Protein AF-X1CE97-F1 (afdb_monomer)

Radius of gyration: 17.42 Å; Cα contacts (8 Å, |Δi|>4): 95; chains: 1; bounding box: 46×23×45 Å

Sequence (119 aa):
PWELFSRMRETDMVFLDISRELRARHLVGDYAQYGQGELRTCVLKIEKRLGGDRTREALEAIDQEDYYQTAMITLHYYDKAYMYSLEKNHEHYQVLSSLDVDPVHNAELLILYEKERGF

Secondary structure (DSSP, 8-state):
-HHHHHHHHHS-EEEEEE-HHHHHHHHHHHHTTS-HHHHHHHHHHTHHHH-HHHHHHHHHHHHTT-HHHHHHHHHHHHHHHHHHHHHHH-S-EEEEEES---HHHH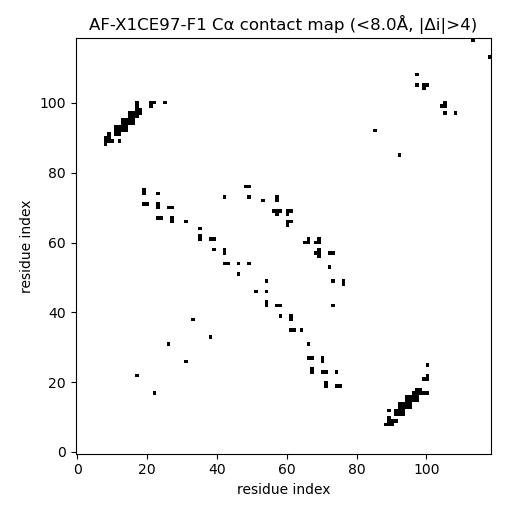HHHHHHHHHHTT-

Organism: NCBI:txid412755

Nearest PDB structures (foldseek):
  2qgn-assembly1_A  TM=4.315E-01  e=4.541E-01  Halalkalibacterium halodurans C-125
  3exa-assembly1_A  TM=4.095E-01  e=5.146E-01  Halalkalibacterium halodurans

Solvent-accessible surface area (backbone atoms only — not comparable to full-atom values): 6801 Å² total; per-residue (Å²): 112,67,70,60,53,53,53,64,28,71,42,91,40,78,46,78,45,54,55,65,69,61,52,17,56,52,47,32,74,73,50,60,81,54,54,62,70,59,55,46,54,57,50,60,76,42,26,90,79,56,32,73,69,54,39,51,53,32,47,53,23,46,77,70,68,34,44,50,58,28,35,47,55,52,45,54,49,49,52,54,52,50,50,54,50,45,66,72,53,30,89,53,71,45,81,44,78,48,96,65,86,53,68,66,61,53,49,52,50,52,53,51,53,48,50,74,72,71,110

Foldseek 3Di:
DVVVLVVVQADEAEDEDEDLQQVLVVCCVVPLPPQLVVLLVVLVVCDVQLDVVLSVVLNVCSVVSVSSSVSSSVVVSVVVVVVVVNVVRHVDYHYDYDHHDDPVVVVVSVVVVVVVVPD

pLDDT: mean 93.49, std 6.62, range [51.78, 98.5]

Structure (mmCIF, N/CA/C/O backbone):
data_AF-X1CE97-F1
#
_entry.id   AF-X1CE97-F1
#
loo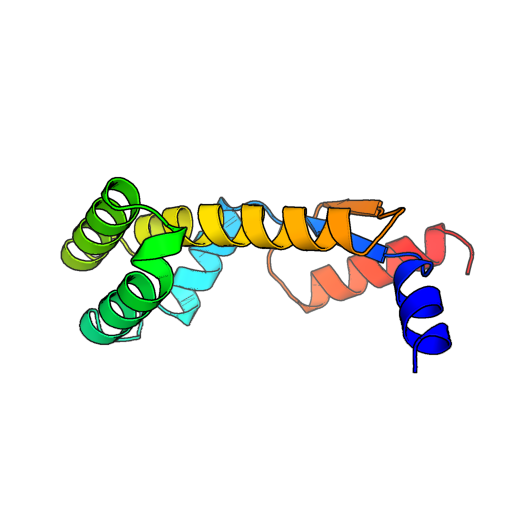p_
_atom_site.group_PDB
_atom_site.id
_atom_site.type_symbol
_atom_site.label_atom_id
_atom_site.label_alt_id
_atom_site.label_comp_id
_atom_site.label_asym_id
_atom_site.label_entity_id
_atom_site.label_seq_id
_atom_site.pdbx_PDB_ins_code
_atom_site.Cartn_x
_atom_site.Cartn_y
_atom_site.Cartn_z
_atom_site.occupancy
_atom_site.B_iso_or_equiv
_atom_site.auth_seq_id
_atom_site.auth_comp_id
_atom_site.auth_asym_id
_atom_site.auth_atom_id
_atom_site.pdbx_PDB_model_num
ATOM 1 N N . PRO A 1 1 ? 26.518 -14.616 -4.099 1.00 71.31 1 PRO A N 1
ATOM 2 C CA . PRO A 1 1 ? 25.270 -14.004 -3.563 1.00 71.31 1 PRO A CA 1
ATOM 3 C C . PRO A 1 1 ? 25.134 -12.505 -3.867 1.00 71.31 1 PRO A C 1
ATOM 5 O O . PRO A 1 1 ? 24.098 -12.101 -4.377 1.00 71.31 1 PRO A O 1
ATOM 8 N N . TRP A 1 2 ? 26.174 -11.701 -3.602 1.00 82.06 2 TRP A N 1
ATOM 9 C CA . TRP A 1 2 ? 26.167 -10.252 -3.865 1.00 82.06 2 TRP A CA 1
ATOM 10 C C . TRP A 1 2 ? 26.043 -9.897 -5.354 1.00 82.06 2 TRP A C 1
ATOM 12 O O . TRP A 1 2 ? 25.217 -9.075 -5.718 1.00 82.06 2 TRP A O 1
ATOM 22 N N . GLU A 1 3 ? 26.776 -10.589 -6.228 1.00 86.00 3 GLU A N 1
ATOM 23 C CA . GLU A 1 3 ? 26.744 -10.341 -7.680 1.00 86.00 3 GLU A CA 1
ATOM 24 C C . GLU A 1 3 ? 25.363 -10.584 -8.311 1.00 86.00 3 GLU A C 1
ATOM 26 O O . GLU A 1 3 ? 24.947 -9.844 -9.198 1.00 86.00 3 GLU A O 1
ATOM 31 N N . LEU A 1 4 ? 24.625 -11.591 -7.827 1.00 86.44 4 LEU A N 1
ATOM 32 C CA . LEU A 1 4 ? 23.245 -11.835 -8.254 1.00 86.44 4 LEU A CA 1
ATOM 33 C C . LEU A 1 4 ? 22.331 -10.683 -7.820 1.00 86.44 4 LEU A C 1
ATOM 35 O O . LEU A 1 4 ? 21.523 -10.211 -8.611 1.00 86.44 4 LEU A O 1
ATOM 39 N N . PHE A 1 5 ? 22.489 -10.211 -6.581 1.00 83.75 5 PHE A N 1
ATOM 40 C CA . PHE A 1 5 ? 21.704 -9.102 -6.044 1.00 83.75 5 PHE A CA 1
ATOM 41 C C . PHE A 1 5 ? 21.965 -7.793 -6.800 1.00 83.75 5 PHE A C 1
ATOM 43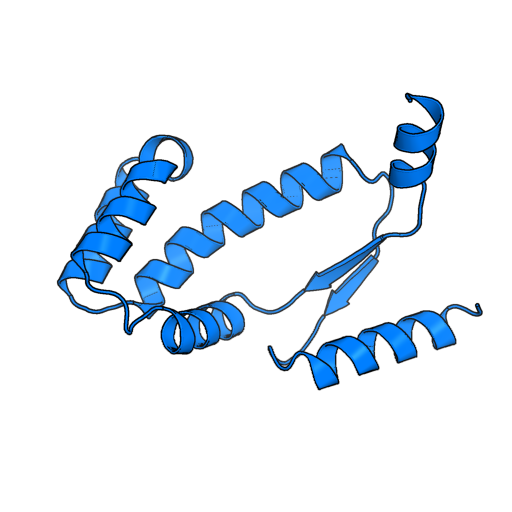 O O . PHE A 1 5 ? 21.013 -7.102 -7.146 1.00 83.75 5 PHE A O 1
ATOM 50 N N . SER A 1 6 ? 23.222 -7.478 -7.128 1.00 84.31 6 SER A N 1
ATOM 51 C CA . SER A 1 6 ? 23.557 -6.300 -7.940 1.00 84.31 6 SER A CA 1
ATOM 52 C C . SER A 1 6 ? 22.914 -6.357 -9.325 1.00 84.31 6 SER A C 1
ATOM 54 O O . SER A 1 6 ? 22.242 -5.410 -9.717 1.00 84.31 6 SER A O 1
ATOM 56 N N . ARG A 1 7 ? 22.996 -7.502 -10.021 1.00 85.62 7 ARG A N 1
ATOM 57 C CA . ARG A 1 7 ? 22.347 -7.665 -11.335 1.00 85.62 7 ARG A CA 1
ATOM 58 C C . ARG A 1 7 ? 20.832 -7.475 -11.279 1.00 85.62 7 ARG A C 1
ATOM 60 O O . ARG A 1 7 ? 20.264 -6.869 -12.179 1.00 85.62 7 ARG A O 1
ATOM 67 N N . MET A 1 8 ? 20.174 -7.959 -10.225 1.00 85.50 8 MET A N 1
ATOM 68 C CA . MET A 1 8 ? 18.731 -7.750 -10.039 1.00 85.50 8 MET A CA 1
ATOM 69 C C . MET A 1 8 ? 18.373 -6.269 -9.854 1.00 85.50 8 MET A C 1
ATOM 71 O O . MET A 1 8 ? 17.311 -5.842 -10.295 1.00 85.50 8 MET A O 1
ATOM 75 N N . ARG A 1 9 ? 19.248 -5.486 -9.213 1.00 84.75 9 ARG A N 1
ATOM 76 C CA . ARG A 1 9 ? 19.057 -4.042 -9.012 1.00 84.75 9 ARG A CA 1
ATOM 77 C C . ARG A 1 9 ? 19.296 -3.214 -10.276 1.00 84.75 9 ARG A C 1
ATOM 79 O O . ARG A 1 9 ? 18.659 -2.180 -10.443 1.00 84.75 9 ARG A O 1
ATOM 86 N N . GLU A 1 10 ? 20.207 -3.672 -11.131 1.00 85.94 10 GLU A N 1
ATOM 87 C CA . GLU A 1 10 ? 20.575 -3.041 -12.408 1.00 85.94 10 GLU A CA 1
ATOM 88 C C . GLU A 1 10 ? 19.602 -3.379 -13.551 1.00 85.94 10 GLU A C 1
ATOM 90 O O . GLU A 1 10 ? 19.661 -2.767 -14.613 1.00 85.94 10 GLU A O 1
ATOM 95 N N . THR A 1 11 ? 18.724 -4.367 -13.359 1.00 84.38 11 THR A N 1
ATOM 96 C CA . THR A 1 11 ? 17.759 -4.784 -14.383 1.00 84.38 11 THR A CA 1
ATOM 97 C C . THR A 1 11 ? 16.669 -3.729 -14.568 1.00 84.38 11 THR A C 1
ATOM 99 O O . THR A 1 11 ? 16.191 -3.141 -13.596 1.00 84.38 11 THR A O 1
ATOM 102 N N . ASP A 1 12 ? 16.234 -3.547 -15.816 1.00 84.19 12 ASP A N 1
ATOM 103 C CA . ASP A 1 12 ? 15.083 -2.723 -16.175 1.00 84.19 12 ASP A CA 1
ATOM 104 C C . ASP A 1 12 ? 13.826 -3.143 -15.398 1.00 84.19 12 ASP A C 1
ATOM 106 O O . ASP A 1 12 ? 13.320 -4.257 -15.551 1.00 84.19 12 ASP A O 1
ATOM 110 N N . MET A 1 13 ? 13.306 -2.236 -14.569 1.00 90.38 13 MET A N 1
ATOM 111 C CA . MET A 1 13 ? 12.082 -2.446 -13.800 1.00 90.38 13 MET A CA 1
ATOM 112 C C . MET A 1 13 ? 10.930 -1.611 -14.357 1.00 90.38 13 MET A C 1
ATOM 114 O O . MET A 1 13 ? 11.088 -0.424 -14.644 1.00 90.38 13 MET A O 1
ATOM 118 N N . VAL A 1 14 ? 9.749 -2.221 -14.442 1.00 93.81 14 VAL A N 1
ATOM 119 C CA . VAL A 1 14 ? 8.492 -1.535 -14.757 1.00 93.81 14 VAL A CA 1
ATOM 120 C C . VAL A 1 14 ? 7.622 -1.502 -13.506 1.00 93.81 14 VAL A C 1
ATOM 122 O O . VAL A 1 14 ? 7.295 -2.540 -12.933 1.00 93.81 14 VAL A O 1
ATOM 125 N N . PHE A 1 15 ? 7.255 -0.300 -13.076 1.00 95.31 15 PHE A N 1
ATOM 126 C CA . PHE A 1 15 ? 6.283 -0.056 -12.024 1.00 95.31 15 PHE A CA 1
ATOM 127 C C . PHE A 1 15 ? 4.908 0.165 -12.657 1.00 95.31 15 PHE A C 1
ATOM 129 O O . PHE A 1 15 ? 4.671 1.180 -13.313 1.00 95.31 15 PHE A O 1
ATOM 136 N N . LEU A 1 16 ? 4.012 -0.803 -12.467 1.00 96.81 16 LEU A N 1
ATOM 137 C CA . LEU A 1 16 ? 2.627 -0.708 -12.914 1.00 96.81 16 LEU A CA 1
ATOM 138 C C . LEU A 1 16 ? 1.839 0.184 -11.945 1.00 96.81 16 LEU A C 1
ATOM 140 O O . LEU A 1 16 ? 1.552 -0.216 -10.814 1.00 96.81 16 LEU A O 1
ATOM 144 N N . ASP A 1 17 ? 1.501 1.389 -12.389 1.00 97.00 17 ASP A N 1
ATOM 145 C CA . ASP A 1 17 ? 0.771 2.371 -11.596 1.00 97.00 17 ASP A CA 1
ATOM 146 C C . ASP A 1 17 ? -0.733 2.264 -11.859 1.00 97.00 17 ASP A C 1
ATOM 148 O O . ASP A 1 17 ? -1.222 2.565 -12.947 1.00 97.00 17 ASP A O 1
ATOM 152 N N . ILE A 1 18 ? -1.473 1.827 -10.843 1.00 98.00 18 ILE A N 1
ATOM 153 C CA . ILE A 1 18 ? -2.936 1.785 -10.848 1.00 98.00 18 ILE A CA 1
ATOM 154 C C . ILE A 1 18 ? -3.419 2.741 -9.764 1.00 98.00 18 ILE A C 1
ATOM 156 O O . ILE A 1 18 ? -2.933 2.700 -8.624 1.00 98.00 18 ILE A O 1
ATOM 160 N N . SER A 1 19 ? -4.417 3.567 -10.084 1.00 97.81 19 SER A N 1
ATOM 161 C CA . SER A 1 19 ? -4.931 4.554 -9.136 1.00 97.81 19 SER A CA 1
ATOM 162 C C . SER A 1 19 ? -5.377 3.909 -7.821 1.00 97.81 19 SER A C 1
ATOM 164 O O . SER A 1 19 ? -5.870 2.772 -7.773 1.00 97.81 19 SER A O 1
ATOM 166 N N . ARG A 1 20 ? -5.191 4.637 -6.717 1.00 98.00 20 ARG A N 1
ATOM 167 C CA . ARG A 1 20 ? -5.528 4.128 -5.384 1.00 98.00 20 ARG A CA 1
ATOM 168 C C . ARG A 1 20 ? -7.018 3.814 -5.276 1.00 98.00 20 ARG A C 1
ATOM 170 O O . ARG A 1 20 ? -7.378 2.836 -4.637 1.00 98.00 20 ARG A O 1
ATOM 177 N N . GLU A 1 21 ? -7.865 4.587 -5.943 1.00 98.06 21 GLU A N 1
ATOM 178 C CA . GLU A 1 21 ? -9.319 4.434 -5.949 1.00 98.06 21 GLU A CA 1
ATOM 179 C C . GLU A 1 21 ? -9.754 3.127 -6.627 1.00 98.06 21 GLU A C 1
ATOM 181 O O . GLU A 1 21 ? -10.660 2.442 -6.147 1.00 98.06 21 GLU A O 1
ATOM 186 N N . LEU A 1 22 ? -9.110 2.754 -7.740 1.00 98.00 22 LEU A N 1
ATOM 187 C CA . LEU A 1 22 ? -9.378 1.484 -8.421 1.00 98.00 22 LEU A CA 1
ATOM 188 C C . LEU A 1 22 ? -8.941 0.303 -7.557 1.00 98.00 22 LEU A C 1
ATOM 190 O O . LEU A 1 22 ? -9.730 -0.617 -7.336 1.00 98.00 22 LEU A O 1
ATOM 194 N N . ARG A 1 23 ? -7.730 0.375 -6.994 1.00 97.94 23 ARG A N 1
ATOM 195 C CA . ARG A 1 23 ? -7.214 -0.650 -6.079 1.00 97.94 23 ARG A CA 1
ATOM 196 C C . ARG A 1 23 ? -8.066 -0.775 -4.819 1.00 97.94 23 ARG A C 1
ATOM 198 O O . ARG A 1 23 ? -8.354 -1.888 -4.403 1.00 97.94 23 ARG A O 1
ATOM 205 N N . ALA A 1 24 ? -8.523 0.333 -4.239 1.00 98.12 24 ALA A N 1
ATOM 206 C CA . ALA A 1 24 ? -9.384 0.316 -3.061 1.00 98.12 24 ALA A CA 1
ATOM 207 C C . ALA A 1 24 ? -10.719 -0.381 -3.348 1.00 98.12 24 ALA A C 1
ATOM 209 O O . ALA A 1 24 ? -11.114 -1.263 -2.592 1.00 98.12 24 ALA A O 1
ATOM 210 N N . ARG A 1 25 ? -11.387 -0.062 -4.467 1.00 97.62 25 ARG A N 1
ATOM 211 C CA . ARG A 1 25 ? -12.624 -0.760 -4.86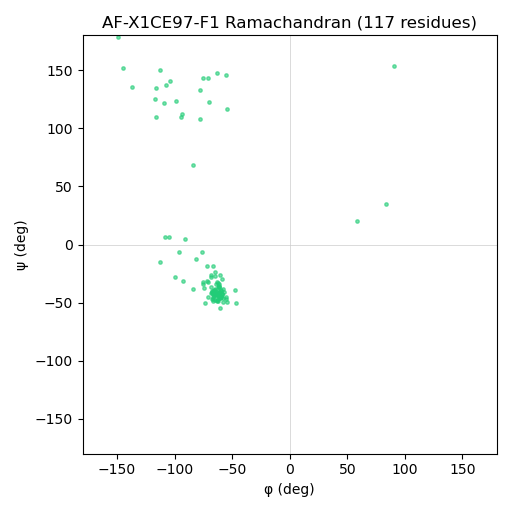8 1.00 97.62 25 ARG A CA 1
ATOM 212 C C . ARG A 1 25 ? -12.404 -2.252 -5.098 1.00 97.62 25 ARG A C 1
ATOM 214 O O . ARG A 1 25 ? -13.232 -3.054 -4.678 1.00 97.62 25 ARG A O 1
ATOM 221 N N . HIS A 1 26 ? -11.293 -2.613 -5.732 1.00 97.25 26 HIS A N 1
ATOM 222 C CA . HIS A 1 26 ? -10.925 -4.008 -5.949 1.00 97.25 26 HIS A CA 1
ATOM 223 C C . HIS A 1 26 ? -10.716 -4.753 -4.624 1.00 97.25 26 HIS A C 1
ATOM 225 O O . HIS A 1 26 ? -11.339 -5.785 -4.396 1.00 97.25 26 HIS A O 1
ATOM 231 N N . LEU A 1 27 ? -9.945 -4.166 -3.702 1.00 96.50 27 LEU A N 1
ATOM 232 C CA . LEU A 1 27 ? -9.710 -4.733 -2.374 1.00 96.50 27 LEU A CA 1
ATOM 233 C C . LEU A 1 27 ? -10.994 -4.884 -1.562 1.00 96.50 27 LEU A C 1
ATOM 235 O O . LEU A 1 27 ? -11.124 -5.856 -0.830 1.00 96.50 27 LEU A O 1
ATOM 239 N N . VAL A 1 28 ? -11.948 -3.957 -1.675 1.00 96.31 28 VAL A N 1
ATOM 240 C CA . VAL A 1 28 ? -13.256 -4.108 -1.022 1.00 96.31 28 VAL A CA 1
ATOM 241 C C . VAL A 1 28 ? -13.978 -5.348 -1.554 1.00 96.31 28 VAL A C 1
ATOM 243 O O . VAL A 1 28 ? -14.487 -6.125 -0.753 1.00 96.31 28 VAL A O 1
ATOM 246 N N . GLY A 1 29 ? -13.971 -5.582 -2.870 1.00 94.00 29 GLY A N 1
ATOM 247 C CA . GLY A 1 29 ? -14.561 -6.787 -3.464 1.00 94.00 29 GLY A CA 1
ATOM 248 C C . GLY A 1 29 ? -13.950 -8.088 -2.932 1.00 94.00 29 GLY A C 1
ATOM 249 O O . GLY A 1 29 ? -14.679 -9.040 -2.658 1.00 94.00 29 GLY A O 1
ATOM 250 N N . ASP A 1 30 ? -12.636 -8.101 -2.713 1.00 90.69 30 ASP A N 1
ATOM 251 C CA . ASP A 1 30 ? -11.916 -9.294 -2.264 1.00 90.69 30 ASP A CA 1
ATOM 252 C C . ASP A 1 30 ? -11.964 -9.494 -0.744 1.00 90.69 30 ASP A C 1
ATOM 254 O O . ASP A 1 30 ? -12.061 -10.628 -0.265 1.00 90.69 30 ASP A O 1
ATOM 258 N N . TYR A 1 31 ? -11.887 -8.401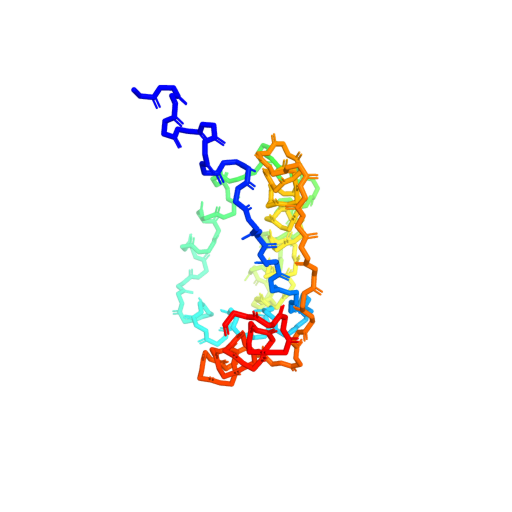 0.024 1.00 89.12 31 TYR A N 1
ATOM 259 C CA . TYR A 1 31 ? -11.623 -8.443 1.461 1.00 89.12 31 TYR A CA 1
ATOM 260 C C . TYR A 1 31 ? -12.780 -7.994 2.360 1.00 89.12 31 TYR A C 1
ATOM 262 O O . TYR A 1 31 ? -12.748 -8.298 3.551 1.00 89.12 31 TYR A O 1
ATOM 270 N N . ALA A 1 32 ? -13.820 -7.326 1.850 1.00 86.50 32 ALA A N 1
ATOM 271 C CA . ALA A 1 32 ? -14.947 -6.907 2.698 1.00 86.50 32 ALA A CA 1
ATOM 272 C C . ALA A 1 32 ? -15.760 -8.089 3.255 1.00 86.50 32 ALA A C 1
ATOM 274 O O . ALA A 1 32 ? -16.482 -7.938 4.233 1.00 86.50 32 ALA A O 1
ATOM 275 N N . GLN A 1 33 ? -15.629 -9.273 2.651 1.00 87.81 33 GLN A N 1
ATOM 276 C CA . GLN A 1 33 ? -16.248 -10.506 3.145 1.00 87.81 33 GLN A CA 1
ATOM 277 C C . GLN A 1 33 ? -15.594 -11.055 4.424 1.00 87.81 33 GLN A C 1
ATOM 279 O O . GLN A 1 33 ? -16.202 -11.877 5.110 1.00 87.81 33 GLN A O 1
ATOM 284 N N . TYR A 1 34 ? -14.366 -10.631 4.749 1.00 84.00 34 TYR A N 1
ATOM 285 C CA . TYR A 1 34 ? -13.720 -11.003 6.007 1.00 84.00 34 TYR A CA 1
ATOM 286 C C . TYR A 1 34 ? -14.335 -10.209 7.160 1.00 84.00 34 TYR A C 1
ATOM 288 O O . TYR A 1 34 ? -14.685 -9.037 7.020 1.00 84.00 34 TYR A O 1
ATOM 296 N N . GLY A 1 35 ? -14.473 -10.840 8.326 1.00 87.06 35 GLY A N 1
ATOM 297 C CA . GLY A 1 35 ? -15.143 -10.208 9.460 1.00 87.06 35 GLY A CA 1
ATOM 298 C C . GLY A 1 35 ? -14.405 -8.954 9.942 1.00 87.06 35 GLY A C 1
ATOM 299 O O . GLY A 1 35 ? -13.172 -8.908 9.936 1.00 87.06 35 GLY A O 1
ATOM 300 N N . GLN A 1 36 ? -15.141 -7.957 10.453 1.00 92.25 36 GLN A N 1
ATOM 301 C CA . GLN A 1 36 ? -14.568 -6.713 11.002 1.00 92.25 36 GLN A CA 1
ATOM 302 C C . GLN A 1 36 ? -13.397 -6.978 11.971 1.00 92.25 36 GLN A C 1
ATOM 304 O O . GLN A 1 36 ? -12.382 -6.287 11.925 1.00 92.25 36 GLN A O 1
ATOM 309 N N . GLY A 1 37 ? -13.486 -8.014 12.816 1.00 94.06 37 GLY A N 1
ATOM 310 C CA . GLY A 1 37 ? -12.420 -8.386 13.755 1.00 94.06 37 GLY A CA 1
ATOM 311 C C . GLY A 1 37 ? -11.092 -8.778 13.088 1.00 94.06 37 GLY A C 1
ATOM 312 O O . GLY A 1 37 ? -10.019 -8.435 13.596 1.00 94.06 37 GLY A O 1
ATOM 313 N N . GLU A 1 38 ? -11.141 -9.440 11.931 1.00 94.38 38 GLU A N 1
ATOM 314 C CA . GLU A 1 38 ? -9.949 -9.810 11.160 1.00 94.38 38 GLU A CA 1
ATOM 315 C C . GLU A 1 38 ? -9.309 -8.570 10.532 1.00 94.38 38 GLU A C 1
ATOM 317 O O . GLU A 1 38 ? -8.101 -8.357 10.672 1.00 94.38 38 GLU A O 1
ATOM 322 N N . LEU A 1 39 ? -10.126 -7.691 9.940 1.00 94.94 39 LEU A N 1
ATOM 323 C CA . LEU A 1 39 ? -9.665 -6.423 9.368 1.00 94.94 39 LEU A CA 1
ATOM 324 C C . LEU A 1 39 ? -9.021 -5.524 10.433 1.00 94.94 39 LEU A C 1
ATOM 326 O O . LEU A 1 39 ? -7.917 -5.014 10.224 1.00 94.94 39 LEU A O 1
ATOM 330 N N . ARG A 1 40 ? -9.639 -5.404 11.616 1.00 96.94 40 ARG A N 1
ATOM 331 C CA . ARG A 1 40 ? -9.071 -4.653 12.752 1.00 96.94 40 ARG A CA 1
ATOM 332 C C . ARG A 1 40 ? -7.725 -5.223 13.176 1.00 96.94 40 ARG A C 1
ATOM 334 O O . ARG A 1 40 ? -6.768 -4.474 13.364 1.00 96.94 40 ARG A O 1
ATOM 341 N N . THR A 1 41 ? -7.625 -6.547 13.284 1.00 97.25 41 THR A N 1
ATOM 342 C CA . THR A 1 41 ? -6.370 -7.219 13.645 1.00 97.25 41 THR A CA 1
ATOM 343 C C . THR A 1 41 ? -5.262 -6.908 12.635 1.00 97.25 41 THR A C 1
ATOM 345 O O . THR A 1 41 ? -4.118 -6.668 13.024 1.00 97.25 41 THR A O 1
ATOM 348 N N . CYS A 1 42 ? -5.583 -6.868 11.342 1.00 95.44 42 CYS A N 1
ATOM 349 C CA . CYS A 1 42 ? -4.635 -6.499 10.293 1.00 95.44 42 CYS A CA 1
ATOM 350 C C . CYS A 1 42 ? -4.185 -5.034 10.384 1.00 95.44 42 CYS A C 1
ATOM 352 O O . CYS A 1 42 ? -2.985 -4.773 10.286 1.00 95.44 42 CYS A O 1
ATOM 354 N N . VAL A 1 43 ? -5.101 -4.094 10.639 1.00 97.12 43 VAL A N 1
ATOM 355 C CA . VAL A 1 43 ? -4.763 -2.674 10.850 1.00 97.12 43 VAL A CA 1
ATOM 356 C C . VAL A 1 43 ? -3.841 -2.502 12.064 1.00 97.12 43 VAL A C 1
ATOM 358 O O . VAL A 1 43 ? -2.807 -1.840 11.968 1.00 97.12 43 VAL A O 1
ATOM 361 N N . LEU A 1 44 ? -4.136 -3.170 13.184 1.00 97.81 44 LEU A N 1
ATOM 362 C CA . LEU A 1 44 ? -3.322 -3.089 14.404 1.00 97.81 44 LEU A CA 1
ATOM 363 C C . LEU A 1 44 ? -1.892 -3.622 14.212 1.00 97.81 44 LEU A C 1
ATOM 365 O O . LEU A 1 44 ? -0.948 -3.083 14.787 1.00 97.81 44 LEU A O 1
ATOM 369 N N . LYS A 1 45 ? -1.683 -4.626 13.348 1.00 97.44 45 LYS A N 1
ATOM 370 C CA . LYS A 1 45 ? -0.329 -5.127 13.029 1.00 97.44 45 LYS A CA 1
ATOM 371 C C . LYS A 1 45 ? 0.576 -4.059 12.407 1.00 97.44 45 LYS A C 1
ATOM 373 O O . LYS A 1 45 ? 1.799 -4.160 12.527 1.00 97.44 45 LYS A O 1
ATOM 378 N N . ILE A 1 46 ? 0.001 -3.056 11.743 1.00 96.81 46 ILE A N 1
ATOM 379 C CA . ILE A 1 46 ? 0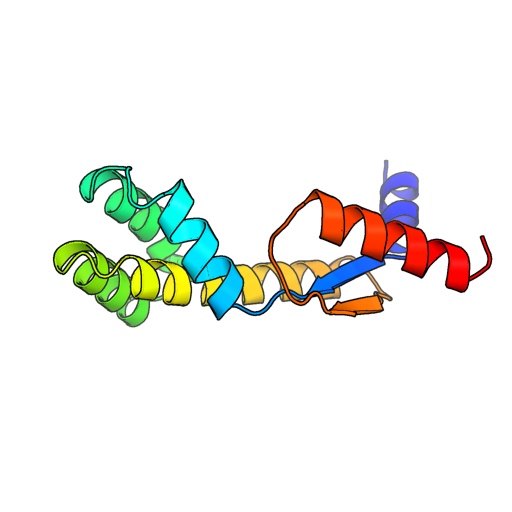.745 -1.975 11.084 1.00 96.81 46 ILE A CA 1
ATOM 380 C C . ILE A 1 46 ? 0.625 -0.625 11.802 1.00 96.81 46 ILE A C 1
ATOM 382 O O . ILE A 1 46 ? 1.186 0.351 11.309 1.00 96.81 46 ILE A O 1
ATOM 386 N N . GLU A 1 47 ? -0.004 -0.564 12.980 1.00 97.50 47 GLU A N 1
ATOM 387 C CA . GLU A 1 47 ? -0.269 0.670 13.742 1.00 97.50 47 GLU A CA 1
ATOM 388 C C . GLU A 1 47 ? 0.960 1.581 13.855 1.00 97.50 47 GLU A C 1
ATOM 390 O O . GLU A 1 47 ? 0.909 2.760 13.510 1.00 97.50 47 GLU A O 1
ATOM 395 N N . LYS A 1 48 ? 2.110 1.027 14.269 1.00 96.12 48 LYS A N 1
ATOM 396 C CA . LYS A 1 48 ? 3.349 1.808 14.440 1.00 96.12 48 LYS A CA 1
ATOM 397 C C . LYS A 1 48 ? 3.811 2.498 13.157 1.00 96.12 48 LYS A C 1
ATOM 399 O O . LYS A 1 48 ? 4.486 3.518 13.224 1.00 96.12 48 LYS A O 1
ATOM 404 N N . ARG A 1 49 ? 3.510 1.906 12.000 1.00 94.62 49 ARG A N 1
ATOM 405 C CA . ARG A 1 49 ? 3.923 2.408 10.684 1.00 94.62 49 ARG A CA 1
ATOM 406 C C . ARG A 1 49 ? 2.865 3.319 10.068 1.00 94.62 49 ARG A C 1
ATOM 408 O O . ARG A 1 49 ? 3.221 4.246 9.349 1.00 94.62 49 ARG A O 1
ATOM 415 N N . LEU A 1 50 ? 1.596 3.051 10.365 1.00 95.81 50 LEU A N 1
ATOM 416 C CA . LEU A 1 50 ? 0.450 3.835 9.922 1.00 95.81 50 LEU A CA 1
ATOM 417 C C . LEU A 1 50 ? 0.329 5.155 10.708 1.00 95.81 50 LEU A C 1
ATOM 419 O O . LEU A 1 50 ? -0.037 6.182 10.143 1.00 95.81 50 LEU A O 1
ATOM 423 N N . GLY A 1 51 ? 0.704 5.139 11.990 1.00 96.62 51 GLY A N 1
ATOM 424 C CA . GLY A 1 51 ? 0.571 6.256 12.923 1.00 96.62 51 GLY A CA 1
ATOM 425 C C . GLY A 1 51 ? -0.762 6.222 13.672 1.00 96.62 51 GLY A C 1
ATOM 426 O O . GLY A 1 51 ? -1.753 5.684 13.179 1.00 96.62 51 GLY A O 1
ATOM 427 N N . GLY A 1 52 ? -0.792 6.799 14.877 1.00 96.81 52 GLY A N 1
ATOM 428 C CA . GLY A 1 52 ? -1.945 6.698 15.782 1.00 96.81 52 GLY A CA 1
ATOM 429 C C . GLY A 1 52 ? -3.243 7.258 15.194 1.00 96.81 52 GLY A C 1
ATOM 430 O O . GLY A 1 52 ? -4.273 6.592 15.244 1.00 96.81 52 GLY A O 1
ATOM 431 N N . ASP A 1 53 ? -3.191 8.436 14.566 1.00 97.62 53 ASP A N 1
ATOM 432 C CA . ASP A 1 53 ? -4.388 9.065 13.991 1.00 97.62 53 ASP A CA 1
ATOM 433 C C . ASP A 1 53 ? -4.970 8.268 12.822 1.00 97.62 53 ASP A C 1
ATOM 435 O O . ASP A 1 53 ? -6.173 8.030 12.783 1.00 97.62 53 ASP A O 1
ATOM 439 N N . ARG A 1 54 ? -4.116 7.792 11.909 1.00 97.94 54 ARG A N 1
ATOM 440 C CA . ARG A 1 54 ? -4.545 6.987 10.755 1.00 97.94 54 ARG A CA 1
ATOM 441 C C . ARG A 1 54 ? -5.008 5.595 11.163 1.00 97.94 54 ARG A C 1
ATOM 443 O O . ARG A 1 54 ? -5.922 5.054 10.554 1.00 97.94 54 ARG A O 1
ATOM 450 N N . THR A 1 55 ? -4.416 5.031 12.214 1.00 98.25 55 THR A N 1
ATOM 451 C CA . THR A 1 55 ? -4.887 3.773 12.806 1.00 98.25 55 THR A CA 1
ATOM 452 C C . THR A 1 55 ? -6.288 3.946 13.372 1.00 98.25 55 THR A C 1
ATOM 454 O O . THR A 1 55 ? -7.164 3.149 13.059 1.00 98.25 55 THR A O 1
ATOM 457 N N . ARG A 1 56 ? -6.521 5.005 14.155 1.00 98.44 56 ARG A N 1
ATOM 458 C CA . ARG A 1 56 ? -7.846 5.313 14.701 1.00 98.44 56 ARG A CA 1
ATOM 459 C C . ARG A 1 56 ? -8.879 5.496 13.587 1.00 98.44 56 ARG A C 1
ATOM 461 O O . ARG A 1 56 ? -9.901 4.826 13.621 1.00 98.44 56 ARG A O 1
ATOM 468 N N . GLU A 1 57 ? -8.569 6.309 12.580 1.00 98.50 57 GLU A N 1
ATOM 469 C CA . GLU A 1 57 ? -9.448 6.558 11.428 1.00 98.50 57 GLU A CA 1
ATOM 470 C C . GLU A 1 57 ? -9.786 5.262 10.667 1.00 98.50 57 GLU A C 1
ATOM 472 O O . GLU A 1 57 ? -10.941 5.013 10.336 1.00 98.50 57 GLU A O 1
ATOM 477 N N . ALA A 1 58 ? -8.802 4.381 10.449 1.00 98.19 58 ALA A N 1
ATOM 478 C CA . ALA A 1 58 ? -9.036 3.095 9.793 1.00 98.19 58 ALA A CA 1
ATOM 479 C C . ALA A 1 58 ? -9.919 2.155 10.629 1.00 98.19 58 ALA A C 1
ATOM 481 O O . ALA A 1 58 ? -10.753 1.448 10.067 1.00 98.19 58 ALA A O 1
ATOM 482 N N . LEU A 1 59 ? -9.743 2.133 11.954 1.00 98.38 59 LEU A N 1
ATOM 483 C CA . LEU A 1 59 ? -10.572 1.334 12.860 1.00 98.38 59 LEU A CA 1
ATOM 484 C C . LEU A 1 59 ? -12.010 1.867 12.930 1.00 98.38 59 LEU A C 1
ATOM 486 O O . LEU A 1 59 ? -12.943 1.071 12.889 1.00 98.38 59 LEU A O 1
ATOM 490 N N . GLU A 1 60 ? -12.186 3.189 12.978 1.00 98.50 60 GLU A N 1
ATOM 491 C CA . GLU A 1 60 ? -13.499 3.845 12.922 1.00 98.50 60 GLU A CA 1
ATOM 492 C C . GLU A 1 60 ? -14.219 3.545 11.600 1.00 98.50 60 GLU A C 1
ATOM 494 O O . GLU A 1 60 ? -15.405 3.222 11.611 1.00 98.50 60 GLU A O 1
ATOM 499 N N . ALA A 1 61 ? -13.500 3.573 10.473 1.00 98.00 61 ALA A N 1
ATOM 500 C CA . ALA A 1 61 ? -14.045 3.191 9.172 1.00 98.00 61 ALA A CA 1
ATOM 501 C C . ALA A 1 61 ? -14.509 1.723 9.149 1.00 98.00 61 ALA A C 1
ATOM 503 O O . ALA A 1 61 ? -15.596 1.436 8.655 1.00 98.00 61 ALA A O 1
ATOM 504 N N . ILE A 1 62 ? -13.747 0.797 9.751 1.00 97.25 62 ILE A N 1
ATOM 505 C CA . ILE A 1 62 ? -14.166 -0.612 9.866 1.00 97.25 62 ILE A CA 1
ATOM 506 C C . ILE A 1 62 ? -15.451 -0.741 10.693 1.00 97.25 62 ILE A C 1
ATOM 508 O O . ILE A 1 62 ? -16.343 -1.495 10.303 1.00 97.25 62 ILE A O 1
ATOM 512 N N . ASP A 1 63 ? -15.553 -0.016 11.811 1.00 96.94 63 ASP A N 1
ATOM 513 C CA . ASP A 1 63 ? -16.731 -0.052 12.690 1.00 96.94 63 ASP A CA 1
ATOM 514 C C . ASP A 1 63 ? -17.992 0.489 11.995 1.00 96.94 63 ASP A C 1
ATOM 516 O O . ASP A 1 63 ? -19.101 0.067 12.313 1.00 96.94 63 ASP A O 1
ATOM 520 N N . GLN A 1 64 ? -17.818 1.388 11.023 1.00 97.25 64 GLN A N 1
ATOM 521 C CA . GLN A 1 64 ? -18.883 1.942 10.181 1.00 97.25 64 GLN A CA 1
ATOM 522 C C . GLN A 1 64 ? -19.129 1.141 8.891 1.00 97.25 64 GLN A C 1
ATOM 524 O O . GLN A 1 64 ? -19.927 1.571 8.063 1.00 97.25 64 GLN A O 1
ATOM 529 N N . GLU A 1 65 ? -18.447 0.005 8.705 1.00 96.19 65 GLU A N 1
ATOM 530 C CA . GLU A 1 65 ? -18.472 -0.796 7.468 1.00 96.19 65 GLU A CA 1
ATOM 531 C C . GLU A 1 65 ? -18.012 -0.018 6.213 1.00 96.19 65 GLU A C 1
ATOM 533 O O . GLU A 1 65 ? -18.254 -0.427 5.077 1.00 96.19 65 GLU A O 1
ATOM 538 N N . ASP A 1 66 ? -17.269 1.079 6.398 1.00 97.31 66 ASP A N 1
ATOM 539 C CA . ASP A 1 66 ? -16.625 1.838 5.323 1.00 97.31 66 ASP A CA 1
ATOM 540 C C . ASP A 1 66 ? -15.274 1.209 4.953 1.00 97.31 66 ASP A C 1
ATOM 542 O O . ASP A 1 66 ? -14.182 1.745 5.176 1.00 97.31 66 ASP A O 1
ATOM 546 N N . TYR A 1 67 ? -15.350 0.020 4.359 1.00 96.88 67 TYR A N 1
ATOM 547 C CA . TYR A 1 67 ? -14.171 -0.731 3.929 1.00 96.88 67 TYR A CA 1
ATOM 548 C C . TYR A 1 67 ? -13.384 -0.022 2.824 1.00 96.88 67 TYR A C 1
ATOM 550 O O . TYR A 1 67 ? -12.181 -0.253 2.679 1.00 96.88 67 TYR A O 1
ATOM 558 N N . TYR A 1 68 ? -14.037 0.857 2.058 1.00 97.94 68 TYR A N 1
ATOM 559 C CA . TYR A 1 68 ? -13.362 1.668 1.053 1.00 97.94 68 TYR A CA 1
ATOM 560 C C . TYR A 1 68 ? -12.388 2.638 1.720 1.00 97.94 68 TYR A C 1
ATOM 562 O O . TYR A 1 68 ? -11.218 2.677 1.334 1.00 97.94 68 TYR A O 1
ATOM 570 N N . GLN A 1 69 ? -12.812 3.359 2.763 1.00 98.06 69 GLN A N 1
ATOM 571 C CA . GLN A 1 69 ? -11.903 4.233 3.504 1.00 98.06 69 GLN A CA 1
ATOM 572 C C . GLN A 1 69 ? -10.809 3.458 4.232 1.00 98.06 69 GLN A C 1
ATOM 574 O O . GLN A 1 69 ? -9.644 3.863 4.196 1.00 98.06 69 GLN A O 1
ATOM 579 N N . THR A 1 70 ? -11.128 2.296 4.810 1.00 97.62 70 THR A N 1
ATOM 580 C CA . THR A 1 70 ? -10.100 1.403 5.365 1.00 97.62 70 THR A CA 1
ATOM 581 C C . THR A 1 70 ? -9.037 1.050 4.314 1.00 97.62 70 THR A C 1
ATOM 583 O O . THR A 1 70 ? -7.834 1.161 4.577 1.00 97.62 70 THR A O 1
ATOM 586 N N . ALA A 1 71 ? -9.453 0.668 3.101 1.00 97.88 71 ALA A N 1
ATOM 587 C CA . ALA A 1 71 ? -8.543 0.362 2.000 1.00 97.88 71 ALA A CA 1
ATOM 588 C C . ALA A 1 71 ? -7.727 1.594 1.574 1.00 97.88 71 ALA A C 1
ATOM 590 O O . ALA A 1 71 ? -6.513 1.496 1.426 1.00 97.88 71 ALA A O 1
ATOM 591 N N . MET A 1 72 ? -8.340 2.773 1.455 1.00 98.38 72 MET A N 1
ATOM 592 C CA . MET A 1 72 ? -7.639 4.014 1.096 1.00 98.38 72 MET A CA 1
ATOM 593 C C . MET A 1 72 ? -6.534 4.380 2.097 1.00 98.38 72 MET A C 1
ATOM 595 O O . MET A 1 72 ? -5.419 4.727 1.693 1.00 98.38 72 MET A O 1
ATOM 599 N N . ILE A 1 73 ? -6.814 4.269 3.398 1.00 98.00 73 ILE A N 1
ATOM 600 C CA . ILE A 1 73 ? -5.856 4.589 4.466 1.00 98.00 73 ILE A CA 1
ATOM 601 C C . ILE A 1 73 ? -4.697 3.589 4.474 1.00 98.00 73 ILE A C 1
ATOM 603 O O . ILE A 1 73 ? -3.528 3.979 4.532 1.00 98.00 73 ILE A O 1
ATOM 607 N N . THR A 1 74 ? -5.001 2.293 4.389 1.00 96.81 74 THR A N 1
ATOM 608 C CA . THR A 1 74 ? -3.971 1.244 4.388 1.00 96.81 74 THR A CA 1
ATOM 609 C C . THR A 1 74 ? -3.119 1.284 3.117 1.00 96.81 74 THR A C 1
ATOM 611 O O . THR A 1 74 ? -1.892 1.197 3.206 1.00 96.81 74 THR A O 1
ATOM 614 N N . LEU A 1 75 ? -3.729 1.503 1.948 1.00 97.69 75 LEU A N 1
ATOM 615 C CA . LEU A 1 75 ? -3.019 1.675 0.681 1.00 97.69 75 LEU A CA 1
ATOM 616 C C . LEU A 1 75 ? -2.093 2.886 0.698 1.00 97.69 75 LEU A C 1
ATOM 618 O O . LEU A 1 75 ? -0.994 2.791 0.171 1.00 97.69 75 LEU A O 1
ATOM 622 N N . HIS A 1 76 ? -2.462 3.995 1.345 1.00 95.88 76 HIS A N 1
ATOM 623 C CA . HIS A 1 76 ? -1.549 5.133 1.476 1.00 95.88 76 HIS A CA 1
ATOM 624 C C . HIS A 1 76 ? -0.219 4.743 2.145 1.00 95.88 76 HIS A C 1
ATOM 626 O O . HIS A 1 76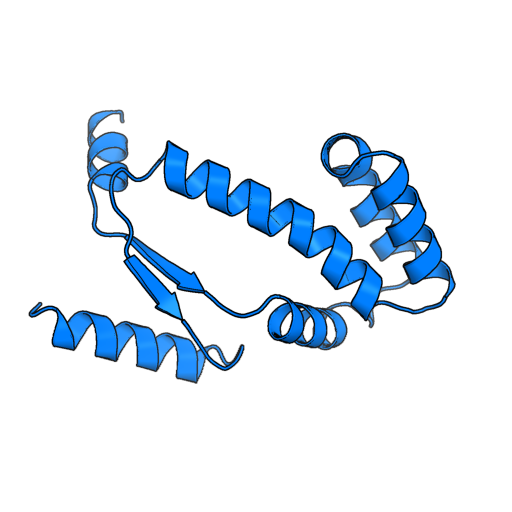 ? 0.853 5.162 1.700 1.00 95.88 76 HIS A O 1
ATOM 632 N N . TYR A 1 77 ? -0.276 3.908 3.186 1.00 95.50 77 TYR A N 1
ATOM 633 C CA . TYR A 1 77 ? 0.922 3.380 3.836 1.00 95.50 77 TYR A CA 1
ATOM 634 C C . TYR A 1 77 ? 1.715 2.448 2.906 1.00 95.50 77 TYR A C 1
ATOM 636 O O . TYR A 1 77 ? 2.932 2.611 2.773 1.00 95.50 77 TYR A O 1
ATOM 644 N N . TYR A 1 78 ? 1.045 1.495 2.254 1.00 96.12 78 TYR A N 1
ATOM 645 C CA . TYR A 1 78 ? 1.720 0.540 1.375 1.00 96.12 78 TYR A CA 1
ATOM 646 C C . TYR A 1 78 ? 2.323 1.202 0.137 1.00 96.12 78 TYR A C 1
ATOM 648 O O . TYR A 1 78 ? 3.464 0.894 -0.189 1.00 96.12 78 TYR A O 1
ATOM 656 N N . ASP A 1 79 ? 1.637 2.163 -0.483 1.00 96.25 79 ASP A N 1
ATOM 657 C CA . ASP A 1 79 ? 2.155 2.954 -1.604 1.00 96.25 79 ASP A CA 1
ATOM 658 C C . ASP A 1 79 ? 3.489 3.602 -1.224 1.00 96.25 79 ASP A C 1
ATOM 660 O O . ASP A 1 79 ? 4.492 3.440 -1.916 1.00 96.25 79 ASP A O 1
ATOM 664 N N . LYS A 1 80 ? 3.541 4.267 -0.063 1.00 95.44 80 LYS A N 1
ATOM 665 C CA . LYS A 1 80 ? 4.772 4.889 0.438 1.00 95.44 80 LYS A CA 1
ATOM 666 C C . LYS A 1 80 ? 5.878 3.862 0.688 1.00 95.44 80 LYS A C 1
ATOM 668 O O . LYS A 1 80 ? 7.041 4.126 0.388 1.00 95.44 80 LYS A O 1
ATOM 673 N N . ALA A 1 81 ? 5.538 2.704 1.255 1.00 95.12 81 ALA A N 1
ATOM 674 C CA . ALA A 1 81 ? 6.504 1.643 1.523 1.00 95.12 81 ALA A CA 1
ATOM 675 C C . ALA A 1 81 ? 7.056 1.021 0.229 1.00 95.12 81 ALA A C 1
ATOM 677 O O . ALA A 1 81 ? 8.260 0.766 0.142 1.00 95.12 81 ALA A O 1
ATOM 678 N N . TYR A 1 82 ? 6.201 0.814 -0.775 1.00 94.81 82 TYR A N 1
ATOM 679 C CA . TYR A 1 82 ? 6.599 0.307 -2.083 1.00 94.81 82 TYR A CA 1
ATOM 680 C C . TYR A 1 82 ? 7.475 1.304 -2.829 1.00 94.81 82 TYR A C 1
ATOM 682 O O . TYR A 1 82 ? 8.530 0.900 -3.307 1.00 94.81 82 TYR A O 1
ATOM 690 N N . MET A 1 83 ? 7.121 2.592 -2.845 1.00 94.94 83 MET A N 1
ATOM 691 C CA . MET A 1 83 ? 7.956 3.639 -3.450 1.00 94.94 83 MET A CA 1
ATOM 692 C C . MET A 1 83 ? 9.325 3.733 -2.787 1.00 94.94 83 MET A C 1
ATOM 694 O O . MET A 1 83 ? 10.339 3.685 -3.474 1.00 94.94 83 MET A O 1
ATOM 698 N N . TYR A 1 84 ? 9.380 3.724 -1.453 1.00 95.06 84 TYR A N 1
ATOM 699 C CA . TYR A 1 84 ? 10.658 3.700 -0.744 1.00 95.06 84 TYR A CA 1
ATOM 700 C C . TYR A 1 84 ? 11.513 2.475 -1.114 1.00 95.06 84 TYR A C 1
ATOM 702 O O . TYR A 1 84 ? 1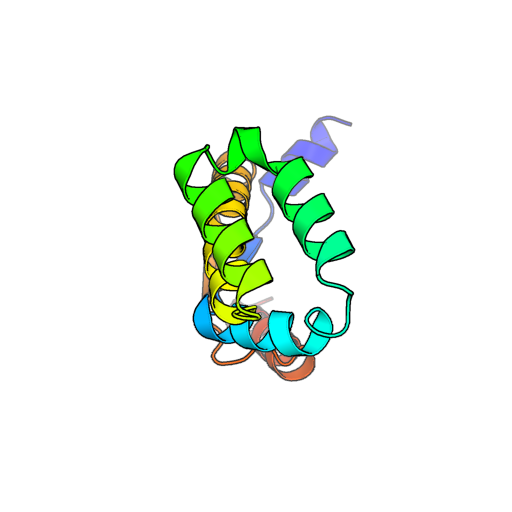2.724 2.585 -1.296 1.00 95.06 84 TYR A O 1
ATOM 710 N N . SER A 1 85 ? 10.903 1.290 -1.221 1.00 91.94 85 SER A N 1
ATOM 711 C CA . SER A 1 85 ? 11.614 0.074 -1.629 1.00 91.94 85 SER A CA 1
ATOM 712 C C . SER A 1 85 ? 12.079 0.137 -3.084 1.00 91.94 85 SER A C 1
ATOM 714 O O . SER A 1 85 ? 13.187 -0.303 -3.383 1.00 91.94 85 SER A O 1
ATOM 716 N N . LEU A 1 86 ? 11.247 0.670 -3.976 1.00 92.31 86 LEU A N 1
ATOM 717 C CA . LEU A 1 86 ? 11.548 0.836 -5.392 1.00 92.31 86 LEU A CA 1
ATOM 718 C C . LEU A 1 86 ? 12.767 1.746 -5.569 1.00 92.31 86 LEU A C 1
ATOM 720 O O . LEU A 1 86 ? 13.775 1.308 -6.113 1.00 92.31 86 LEU A O 1
ATOM 724 N N . GLU A 1 87 ? 12.722 2.946 -4.992 1.00 91.69 87 GLU A N 1
ATOM 725 C CA . GLU A 1 87 ? 13.801 3.942 -5.047 1.00 91.69 87 GLU A CA 1
ATOM 726 C C . GLU A 1 87 ? 15.097 3.460 -4.386 1.00 91.69 87 GLU A C 1
ATOM 728 O O . GLU A 1 87 ? 16.196 3.820 -4.800 1.00 91.69 87 GLU A O 1
ATOM 733 N N . LYS A 1 88 ? 14.992 2.639 -3.335 1.00 90.88 88 LYS A N 1
ATOM 734 C CA . LYS A 1 88 ? 16.165 2.105 -2.636 1.00 90.88 88 LYS A CA 1
ATOM 735 C C . LYS A 1 88 ? 16.868 0.999 -3.421 1.00 90.88 88 LYS A C 1
ATOM 737 O O . LYS A 1 88 ? 18.087 0.858 -3.312 1.00 90.88 88 LYS A O 1
ATOM 742 N N . ASN A 1 89 ? 16.107 0.154 -4.111 1.00 89.12 89 ASN A N 1
ATOM 743 C CA . ASN A 1 89 ? 16.645 -1.059 -4.722 1.00 89.12 89 ASN A CA 1
ATOM 744 C C . ASN A 1 89 ? 16.924 -0.890 -6.216 1.00 89.12 89 ASN A C 1
ATOM 746 O O . ASN A 1 89 ? 17.850 -1.529 -6.705 1.00 89.12 89 ASN A O 1
ATOM 750 N N . HIS A 1 90 ? 16.212 -0.014 -6.918 1.00 88.56 90 HIS A N 1
ATOM 751 C CA . HIS A 1 90 ? 16.342 0.158 -8.362 1.00 88.56 90 HIS A CA 1
ATOM 752 C C . HIS A 1 90 ? 16.841 1.561 -8.681 1.00 88.56 90 HIS A C 1
ATOM 754 O O . HIS A 1 90 ? 16.256 2.550 -8.251 1.00 88.56 90 HIS A O 1
ATOM 760 N N . GLU A 1 91 ? 17.938 1.642 -9.435 1.00 83.31 91 GLU A N 1
ATOM 761 C CA . GLU A 1 91 ? 18.493 2.933 -9.863 1.00 83.31 91 GLU A CA 1
ATOM 762 C C . GLU A 1 91 ? 17.611 3.584 -10.932 1.00 83.31 91 GLU A C 1
ATOM 764 O O . GLU A 1 91 ? 17.473 4.808 -10.979 1.00 83.31 91 GLU A O 1
ATOM 769 N N . HIS A 1 92 ? 16.964 2.753 -11.751 1.00 87.06 92 HIS A N 1
ATOM 770 C CA . HIS A 1 92 ? 16.069 3.165 -12.818 1.00 87.06 92 HIS A CA 1
ATOM 771 C C . HIS A 1 92 ? 14.824 2.280 -12.824 1.00 87.06 92 HIS A C 1
ATOM 773 O O . HIS A 1 92 ? 14.909 1.058 -12.705 1.00 87.06 92 HIS A O 1
ATOM 779 N N . TYR A 1 93 ? 13.661 2.906 -12.975 1.00 92.69 93 TYR A N 1
ATOM 780 C CA . TYR A 1 93 ? 12.400 2.223 -13.219 1.00 92.69 93 TYR A CA 1
ATOM 781 C C . TYR A 1 93 ? 11.539 3.067 -14.154 1.00 92.69 93 TYR A C 1
ATOM 783 O O . TYR A 1 93 ? 11.644 4.293 -14.183 1.00 92.69 93 TYR A O 1
ATOM 791 N N . GLN A 1 94 ? 10.689 2.396 -14.917 1.00 93.31 94 GLN A N 1
ATOM 792 C CA . GLN A 1 94 ? 9.710 3.026 -15.790 1.00 93.31 94 GLN A CA 1
ATOM 793 C C . GLN A 1 94 ? 8.334 2.920 -15.155 1.00 93.31 94 GLN A C 1
ATOM 795 O O . GLN A 1 94 ? 8.002 1.887 -14.580 1.00 93.31 94 GLN A O 1
ATOM 800 N N . VAL A 1 95 ? 7.531 3.973 -15.258 1.00 94.62 95 VAL A N 1
ATOM 801 C CA . VAL A 1 95 ? 6.153 3.957 -14.763 1.00 94.62 95 VAL A CA 1
ATOM 802 C C . VAL A 1 95 ? 5.223 3.690 -15.933 1.00 94.62 95 VAL A C 1
ATOM 804 O O . VAL A 1 95 ? 5.232 4.429 -16.915 1.00 94.62 95 VAL A O 1
ATOM 807 N N . LEU A 1 96 ? 4.413 2.645 -15.809 1.00 96.56 96 LEU A N 1
ATOM 808 C CA . LEU A 1 96 ? 3.380 2.298 -16.771 1.00 96.56 96 LEU A CA 1
ATOM 809 C C . LEU A 1 96 ? 2.025 2.422 -16.089 1.00 96.56 96 LEU A C 1
ATOM 811 O O . LEU A 1 96 ? 1.699 1.631 -15.207 1.00 96.56 96 LEU A O 1
ATOM 815 N N . SER A 1 97 ? 1.244 3.428 -16.471 1.00 96.75 97 SER A N 1
ATOM 816 C CA . SER A 1 97 ? -0.086 3.626 -15.902 1.00 96.75 97 SER A CA 1
ATOM 817 C C . SER A 1 97 ? -1.088 2.650 -16.509 1.00 96.75 97 SER A C 1
ATOM 819 O O . SER A 1 97 ? -1.182 2.531 -17.731 1.00 96.75 97 SER A O 1
ATOM 821 N N . SER A 1 98 ? -1.878 2.008 -15.657 1.00 97.50 98 SER A N 1
ATOM 822 C CA . SER A 1 98 ? -3.024 1.201 -16.059 1.00 97.50 98 SER A CA 1
ATOM 823 C C . SER A 1 98 ? -4.339 1.832 -15.613 1.00 97.50 98 SER A C 1
ATOM 825 O O . SER A 1 98 ? -4.423 2.549 -14.612 1.00 97.50 98 SER A O 1
ATOM 827 N N . LEU A 1 99 ? -5.378 1.577 -16.405 1.00 96.25 99 LEU A N 1
ATOM 828 C CA . LEU A 1 99 ? -6.716 2.130 -16.232 1.00 96.25 99 LEU A CA 1
ATOM 829 C C . LEU A 1 99 ? -7.657 1.190 -15.470 1.00 96.25 99 LEU A C 1
ATOM 831 O O . LEU A 1 99 ? -8.776 1.592 -15.148 1.00 96.25 99 LEU A O 1
ATOM 835 N N . ASP A 1 100 ? -7.225 -0.036 -15.169 1.00 96.56 100 ASP A N 1
ATOM 836 C CA . ASP A 1 100 ? -8.017 -1.017 -14.438 1.00 96.56 100 ASP A CA 1
ATOM 837 C C . ASP A 1 100 ? -7.148 -1.965 -13.585 1.00 96.56 100 ASP A C 1
ATOM 839 O O . ASP A 1 100 ? -5.924 -1.856 -13.505 1.00 96.56 100 ASP A O 1
ATOM 843 N N . VAL A 1 101 ? -7.817 -2.868 -12.872 1.00 96.75 101 VAL A N 1
ATOM 844 C CA . VAL A 1 101 ? -7.198 -3.891 -12.012 1.00 96.75 101 VAL A CA 1
ATOM 845 C C . VAL A 1 101 ? -7.245 -5.280 -12.650 1.00 96.75 101 VAL A C 1
ATOM 847 O O . VAL A 1 101 ? -6.898 -6.258 -11.992 1.00 96.75 101 VAL A O 1
ATOM 850 N N . ASP A 1 102 ? -7.698 -5.391 -13.901 1.00 97.19 102 ASP A N 1
ATOM 851 C CA . ASP A 1 102 ? -7.853 -6.685 -14.551 1.00 97.19 102 ASP A CA 1
ATOM 852 C C . ASP A 1 102 ? -6.463 -7.278 -14.841 1.00 97.19 102 ASP A C 1
ATOM 854 O O . ASP A 1 102 ? -5.625 -6.637 -15.485 1.00 97.19 102 ASP A O 1
ATOM 858 N N . PRO A 1 103 ? -6.156 -8.485 -14.343 1.00 96.31 103 PRO A N 1
ATOM 859 C CA . PRO A 1 103 ? -4.821 -9.049 -14.487 1.00 96.31 103 PRO A CA 1
ATOM 860 C C . PRO A 1 103 ? -4.485 -9.417 -15.938 1.00 96.31 103 PRO A C 1
ATOM 862 O O . PRO A 1 103 ? -3.310 -9.395 -16.300 1.00 96.31 103 PRO A O 1
ATOM 865 N N . VAL A 1 104 ? -5.480 -9.745 -16.770 1.00 97.81 104 VAL A N 1
ATOM 866 C CA . VAL A 1 104 ? -5.276 -10.093 -18.182 1.00 97.81 104 VAL A CA 1
ATOM 867 C C . VAL A 1 104 ? -4.945 -8.834 -18.973 1.00 97.81 104 VAL A C 1
ATOM 869 O O . VAL A 1 104 ? -3.906 -8.803 -19.631 1.00 97.81 104 VAL A O 1
ATOM 872 N N . HIS A 1 105 ? -5.739 -7.770 -18.831 1.00 97.88 105 HIS A N 1
ATOM 873 C CA . HIS A 1 105 ? -5.453 -6.486 -19.481 1.00 97.88 105 HIS A CA 1
ATOM 874 C C . HIS A 1 105 ? -4.094 -5.921 -19.052 1.00 97.88 105 HIS A C 1
ATOM 876 O O . HIS A 1 105 ? -3.311 -5.464 -19.884 1.00 97.88 105 HIS A O 1
ATOM 882 N N . ASN A 1 106 ? -3.771 -5.997 -17.758 1.00 97.50 106 ASN A N 1
ATOM 883 C CA . ASN A 1 106 ? -2.487 -5.533 -17.234 1.00 97.50 106 ASN A CA 1
ATOM 884 C C . ASN A 1 106 ? -1.297 -6.341 -17.772 1.00 97.50 106 ASN A C 1
ATOM 886 O O . ASN A 1 106 ? -0.247 -5.769 -18.070 1.00 97.50 106 ASN A O 1
ATOM 890 N N . ALA A 1 107 ? -1.445 -7.658 -17.934 1.00 97.38 107 ALA A N 1
ATOM 891 C CA . ALA A 1 107 ? -0.414 -8.490 -18.548 1.00 97.38 107 ALA A CA 1
ATOM 892 C C . ALA A 1 107 ? -0.221 -8.155 -20.037 1.00 97.38 107 ALA A C 1
ATOM 894 O O . ALA A 1 107 ? 0.914 -8.046 -20.502 1.00 97.38 107 ALA A O 1
ATOM 895 N N . GLU A 1 108 ? -1.310 -7.953 -20.780 1.00 97.31 108 GLU A N 1
ATOM 896 C CA . GLU A 1 108 ? -1.264 -7.545 -22.188 1.00 97.31 108 GLU A CA 1
ATOM 897 C C . GLU A 1 108 ? -0.596 -6.178 -22.363 1.00 97.31 108 GLU A C 1
ATOM 899 O O . GLU A 1 108 ? 0.257 -6.022 -23.240 1.00 97.31 108 GLU A O 1
ATOM 904 N N . LEU A 1 109 ? -0.918 -5.220 -21.489 1.00 97.06 109 LEU A N 1
ATOM 905 C CA . LEU A 1 109 ? -0.300 -3.897 -21.449 1.00 97.06 109 LEU A CA 1
ATOM 906 C C . LEU A 1 109 ? 1.220 -3.991 -21.244 1.00 97.06 109 LEU A C 1
ATOM 908 O O . LEU A 1 109 ? 1.977 -3.352 -21.972 1.00 97.06 109 LEU A O 1
ATOM 912 N N . LEU A 1 110 ? 1.674 -4.823 -20.302 1.00 95.31 110 LEU A N 1
ATOM 913 C CA . LEU A 1 110 ? 3.101 -5.053 -20.052 1.00 95.31 110 LEU A CA 1
ATOM 914 C C . LEU A 1 110 ? 3.804 -5.705 -21.253 1.00 95.31 110 LEU A C 1
ATOM 916 O O . LEU A 1 110 ? 4.901 -5.294 -21.622 1.00 95.31 110 LEU A O 1
ATOM 920 N N . ILE A 1 111 ? 3.175 -6.695 -21.895 1.00 95.75 111 ILE A N 1
ATOM 921 C CA . ILE A 1 111 ? 3.730 -7.355 -23.088 1.00 95.75 111 ILE A CA 1
ATOM 922 C C . ILE A 1 111 ? 3.851 -6.368 -24.253 1.00 95.75 111 ILE A C 1
ATOM 924 O O . ILE A 1 111 ? 4.846 -6.396 -24.979 1.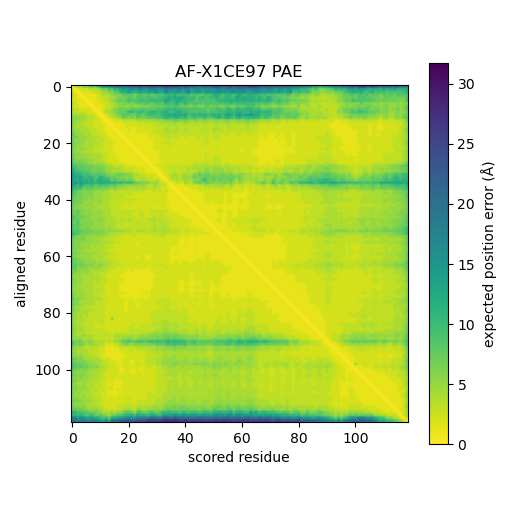00 95.75 111 ILE A O 1
ATOM 928 N N . LEU A 1 112 ? 2.839 -5.523 -24.463 1.00 95.69 112 LEU A N 1
ATOM 929 C CA . LEU A 1 112 ? 2.869 -4.498 -25.504 1.00 95.69 112 LEU A CA 1
ATOM 930 C C . LEU A 1 112 ? 3.981 -3.482 -25.233 1.00 95.69 112 LEU A C 1
ATOM 932 O O . LEU A 1 112 ? 4.785 -3.212 -26.122 1.00 95.69 112 LEU A O 1
ATOM 936 N N . TYR A 1 113 ? 4.058 -2.994 -23.996 1.00 94.44 113 TYR A N 1
ATOM 937 C CA . TYR A 1 113 ? 5.082 -2.056 -23.557 1.00 94.44 113 TYR A CA 1
ATOM 938 C C . TYR A 1 113 ? 6.503 -2.588 -23.805 1.00 94.44 113 TYR A C 1
ATOM 940 O O . TYR A 1 113 ? 7.341 -1.879 -24.359 1.00 94.44 113 TYR A O 1
ATOM 948 N N . GLU A 1 114 ? 6.777 -3.854 -23.478 1.00 91.88 114 GLU A N 1
ATOM 949 C CA . GLU A 1 114 ? 8.096 -4.453 -23.726 1.00 91.88 114 GLU A CA 1
ATOM 950 C C . GLU A 1 114 ? 8.400 -4.644 -25.222 1.00 91.88 114 GLU A C 1
ATOM 952 O O . GLU A 1 114 ? 9.522 -4.387 -25.659 1.00 91.88 114 GLU A O 1
ATOM 957 N N . LYS A 1 115 ? 7.404 -4.999 -26.047 1.00 92.69 115 LYS A N 1
ATOM 958 C CA . LYS A 1 115 ? 7.583 -5.085 -27.511 1.00 92.69 115 LYS A CA 1
ATOM 959 C C . LYS A 1 115 ? 7.936 -3.736 -28.136 1.00 92.69 115 LYS A C 1
ATOM 961 O O . LYS A 1 115 ? 8.766 -3.676 -29.040 1.00 92.69 115 LYS A O 1
ATOM 966 N N . GLU A 1 116 ? 7.317 -2.652 -27.673 1.00 91.06 116 GLU A N 1
ATOM 967 C CA . GLU A 1 116 ? 7.598 -1.296 -28.166 1.00 91.06 116 GLU A CA 1
ATOM 968 C C . GLU A 1 116 ? 9.003 -0.809 -27.782 1.00 91.06 116 GLU A C 1
ATOM 970 O O . GLU A 1 116 ? 9.598 -0.008 -28.506 1.00 91.06 116 GLU A O 1
ATOM 975 N N . ARG A 1 117 ? 9.573 -1.334 -26.689 1.00 83.88 117 ARG A N 1
ATOM 976 C CA . ARG A 1 117 ? 10.944 -1.034 -26.242 1.00 83.88 117 ARG A CA 1
ATOM 977 C C . ARG A 1 117 ? 12.038 -1.732 -27.053 1.00 83.88 117 ARG A C 1
ATOM 979 O O . ARG A 1 117 ? 13.208 -1.395 -26.874 1.00 83.88 117 ARG A O 1
ATOM 986 N N . GLY A 1 118 ? 11.683 -2.625 -27.978 1.00 69.62 118 GLY A N 1
ATOM 987 C CA . GLY A 1 118 ? 12.621 -3.200 -28.944 1.00 69.62 118 GLY A CA 1
ATOM 988 C C . GLY A 1 118 ? 13.439 -4.388 -28.431 1.00 69.62 118 GLY A C 1
ATOM 989 O O . GLY A 1 118 ? 14.593 -4.533 -28.840 1.00 69.62 118 GLY A O 1
ATOM 990 N N . PHE A 1 119 ? 12.847 -5.226 -27.574 1.00 51.78 119 PHE A N 1
ATOM 991 C CA . PHE A 1 119 ? 13.324 -6.588 -27.304 1.00 51.78 119 PHE A CA 1
ATOM 992 C C . PHE A 1 119 ? 12.609 -7.630 -28.173 1.00 51.78 119 PHE A C 1
ATOM 994 O O . PHE A 1 119 ? 11.381 -7.502 -28.386 1.00 51.78 119 PHE A O 1
#

Mean predicted aligned error: 4.07 Å